Protein AF-A0A7J6ULV3-F1 (afdb_monomer)

InterPro domains:
  IPR007632 Anoctamin [PTHR12308] (21-136)
  IPR049452 Anoctamin, transmembrane domain [PF04547] (25-136)

pLDDT: mean 81.81, std 13.41, range [44.47, 94.94]

Structure (mmCIF, N/CA/C/O backbone):
data_AF-A0A7J6ULV3-F1
#
_entry.id   AF-A0A7J6ULV3-F1
#
loop_
_atom_site.group_PDB
_atom_site.id
_atom_site.type_symbol
_atom_site.label_atom_id
_atom_site.label_alt_id
_atom_site.label_comp_id
_atom_site.label_asym_id
_atom_site.label_entity_id
_atom_site.label_seq_id
_atom_site.pdbx_PDB_ins_code
_atom_site.Cartn_x
_atom_site.Cartn_y
_atom_site.Cartn_z
_atom_site.occupancy
_atom_site.B_iso_or_equiv
_atom_site.auth_seq_id
_atom_site.auth_comp_id
_atom_site.auth_asym_id
_atom_site.auth_atom_id
_atom_site.pdbx_PDB_model_num
ATOM 1 N N . MET A 1 1 ? -0.712 20.695 -16.555 1.00 44.81 1 MET A N 1
ATOM 2 C CA . MET A 1 1 ? -2.195 20.643 -16.480 1.00 44.81 1 MET A CA 1
ATOM 3 C C . MET A 1 1 ? -2.794 19.254 -16.749 1.00 44.81 1 MET A C 1
ATOM 5 O O . MET A 1 1 ? -3.649 18.842 -15.982 1.00 44.81 1 MET A O 1
ATOM 9 N N . ARG A 1 2 ? -2.334 18.480 -17.749 1.00 47.75 2 ARG A N 1
ATOM 10 C CA . ARG A 1 2 ? -2.890 17.142 -18.078 1.00 47.75 2 ARG A CA 1
ATOM 11 C C . ARG A 1 2 ? -2.685 16.055 -17.003 1.00 47.75 2 ARG A C 1
ATOM 13 O O . ARG A 1 2 ? -3.569 15.235 -16.787 1.00 47.75 2 ARG A O 1
ATOM 20 N N . VAL A 1 3 ? -1.568 16.091 -16.274 1.00 52.72 3 VAL A N 1
ATOM 21 C CA . VAL A 1 3 ? -1.269 15.127 -15.192 1.00 52.72 3 VAL A CA 1
ATOM 22 C C . VAL A 1 3 ? -2.136 15.377 -13.950 1.00 52.72 3 VAL A C 1
ATOM 24 O O . VAL A 1 3 ? -2.590 14.435 -13.308 1.00 52.72 3 VAL A O 1
ATOM 27 N N . LEU A 1 4 ? -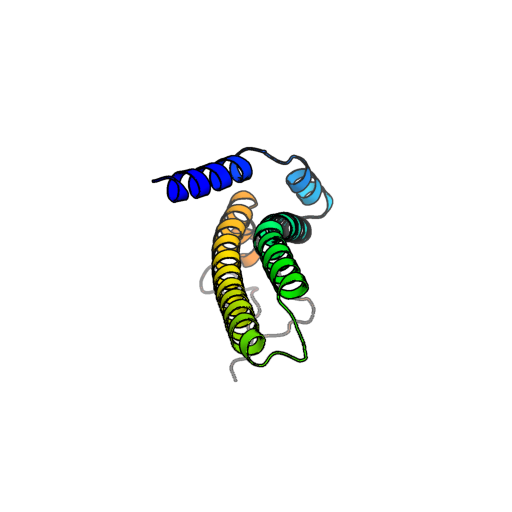2.458 16.645 -13.670 1.00 46.31 4 LEU A N 1
ATOM 28 C CA . LEU A 1 4 ? -3.348 17.040 -12.573 1.00 46.31 4 LEU A CA 1
ATOM 29 C C . LEU A 1 4 ? -4.794 16.578 -12.833 1.00 46.31 4 LEU A C 1
ATOM 31 O O . LEU A 1 4 ? -5.453 16.083 -11.927 1.00 46.31 4 LEU A O 1
ATOM 35 N N . VAL A 1 5 ? -5.258 16.672 -14.086 1.00 50.09 5 VAL A N 1
ATOM 36 C CA . VAL A 1 5 ? -6.587 16.202 -14.518 1.00 50.09 5 VAL A CA 1
ATOM 37 C C . VAL A 1 5 ? -6.689 14.673 -14.463 1.00 50.09 5 VAL A C 1
ATOM 39 O O . VAL A 1 5 ? -7.720 14.163 -14.041 1.00 50.09 5 VAL A O 1
ATOM 42 N N . SER A 1 6 ? -5.616 13.935 -14.778 1.00 55.22 6 SER A N 1
ATOM 43 C CA . SER A 1 6 ? -5.562 12.471 -14.610 1.00 55.22 6 SER A CA 1
ATOM 44 C C . SER A 1 6 ? -5.597 12.052 -13.133 1.00 55.22 6 SER A C 1
ATOM 46 O O . SER A 1 6 ? -6.378 11.187 -12.748 1.00 55.22 6 SER A O 1
ATOM 48 N N . PHE A 1 7 ? -4.851 12.742 -12.264 1.00 59.19 7 PHE A N 1
ATOM 49 C CA . PHE A 1 7 ? -4.906 12.513 -10.815 1.00 59.19 7 PHE A CA 1
ATOM 50 C C . PHE A 1 7 ? -6.282 12.831 -10.207 1.00 59.19 7 PHE A C 1
ATOM 52 O O . PHE A 1 7 ? -6.722 12.145 -9.283 1.00 59.19 7 PHE A O 1
ATOM 59 N N . ILE A 1 8 ? -6.981 13.842 -10.731 1.00 54.09 8 ILE A N 1
ATOM 60 C CA . ILE A 1 8 ? -8.340 14.218 -10.314 1.00 54.09 8 ILE A CA 1
ATOM 61 C C . ILE A 1 8 ? -9.391 13.246 -10.879 1.00 54.09 8 ILE A C 1
ATOM 63 O O . ILE A 1 8 ? -10.311 12.880 -10.155 1.00 54.09 8 ILE A O 1
ATOM 67 N N . LEU A 1 9 ? -9.235 12.755 -12.113 1.00 50.56 9 LEU A N 1
ATOM 68 C CA . LEU A 1 9 ? -10.131 11.768 -12.733 1.00 50.56 9 LEU A CA 1
ATOM 69 C C . LEU A 1 9 ? -9.996 10.373 -12.113 1.00 50.56 9 LEU A C 1
ATOM 71 O O . LEU A 1 9 ? -11.009 9.724 -11.870 1.00 50.56 9 LEU A O 1
ATOM 75 N N . VAL A 1 10 ? -8.781 9.935 -11.769 1.00 54.94 10 VAL A N 1
ATOM 76 C CA . VAL A 1 10 ? -8.562 8.707 -10.985 1.00 54.94 10 VAL A CA 1
ATOM 77 C C . VAL A 1 10 ? -9.151 8.865 -9.579 1.00 54.94 10 VAL A C 1
ATOM 79 O O . VAL A 1 10 ? -9.809 7.957 -9.079 1.00 54.94 10 VAL A O 1
ATOM 82 N N . ARG A 1 11 ? -9.024 10.047 -8.959 1.00 53.81 11 ARG A N 1
ATOM 83 C CA . ARG A 1 11 ? -9.728 10.359 -7.703 1.00 53.81 11 ARG A CA 1
ATOM 84 C C . ARG A 1 11 ? -11.250 10.28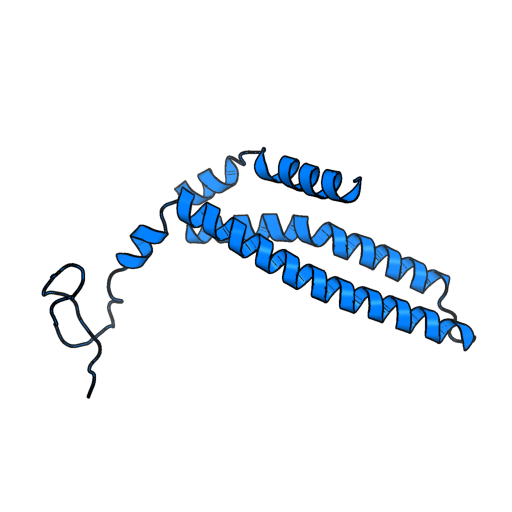9 -7.848 1.00 53.81 11 ARG A C 1
ATOM 86 O O . ARG A 1 11 ? -11.901 9.730 -6.975 1.00 53.81 11 ARG A O 1
ATOM 93 N N . LEU A 1 12 ? -11.821 10.825 -8.925 1.00 47.31 12 LEU A N 1
ATOM 94 C CA . LEU A 1 12 ? -13.270 10.855 -9.155 1.00 47.31 12 LEU A CA 1
ATOM 95 C C . LEU A 1 12 ? -13.843 9.473 -9.500 1.00 47.31 12 LEU A C 1
ATOM 97 O O . LEU A 1 12 ? -14.918 9.127 -9.016 1.00 47.31 12 LEU A O 1
ATOM 101 N N . PHE A 1 13 ? -13.108 8.648 -10.249 1.00 52.91 13 PHE A N 1
ATOM 102 C CA . PHE A 1 13 ? -13.527 7.284 -10.578 1.00 52.91 13 PHE A CA 1
ATOM 103 C C . PHE A 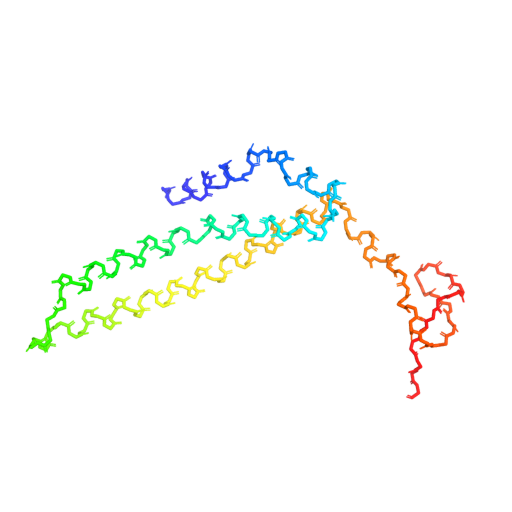1 13 ? -13.539 6.358 -9.343 1.00 52.91 13 PHE A C 1
ATOM 105 O O . PHE A 1 13 ? -14.404 5.493 -9.232 1.00 52.91 13 PHE A O 1
ATOM 112 N N . PHE A 1 14 ? -12.641 6.578 -8.371 1.00 52.62 14 PHE A N 1
ATOM 113 C CA . PHE A 1 14 ? -12.519 5.748 -7.159 1.00 52.62 14 PHE A CA 1
ATOM 114 C C . PHE A 1 14 ? -13.273 6.262 -5.919 1.00 52.62 14 PHE A C 1
ATOM 116 O O . PHE A 1 14 ? -13.449 5.510 -4.958 1.00 52.62 14 PHE A O 1
ATOM 123 N N . ILE A 1 15 ? -13.723 7.520 -5.909 1.00 54.41 15 ILE A N 1
ATOM 124 C CA . ILE A 1 15 ? -14.513 8.093 -4.802 1.00 54.41 15 ILE A CA 1
ATOM 125 C C . ILE A 1 15 ? -16.029 7.901 -5.023 1.00 54.41 15 ILE A C 1
ATOM 127 O O . ILE A 1 15 ? -16.774 7.864 -4.048 1.00 54.41 15 ILE A O 1
ATOM 131 N N . GLY A 1 16 ? -16.488 7.738 -6.272 1.00 44.47 16 GLY A N 1
ATOM 132 C CA . GLY A 1 16 ? -17.907 7.864 -6.636 1.00 44.47 16 GLY A CA 1
ATOM 133 C C . GLY A 1 16 ? -18.740 6.586 -6.789 1.00 44.47 16 GLY A C 1
ATOM 134 O O . GLY A 1 16 ? -19.964 6.681 -6.759 1.00 44.47 16 GLY A O 1
ATOM 135 N N . LYS A 1 17 ? -18.154 5.389 -6.926 1.00 47.47 17 LYS A N 1
ATOM 136 C CA . LYS A 1 17 ? -18.953 4.156 -6.837 1.00 47.47 17 LYS A CA 1
ATOM 137 C C . LYS A 1 17 ? -18.981 3.713 -5.380 1.00 47.47 17 LYS A C 1
ATOM 139 O O . LYS A 1 17 ? -18.034 3.116 -4.876 1.00 47.47 17 LYS A O 1
ATOM 144 N N . GLY A 1 18 ? -20.065 4.060 -4.687 1.00 52.19 18 GLY A N 1
ATOM 145 C CA . GLY A 1 18 ? -20.452 3.350 -3.476 1.00 52.19 18 GLY A CA 1
ATOM 146 C C . GLY A 1 18 ? -20.557 1.879 -3.846 1.00 52.19 18 GLY A C 1
ATOM 147 O O . GLY A 1 18 ? -21.456 1.498 -4.587 1.00 52.19 18 GLY A O 1
ATOM 148 N N . ASN A 1 19 ? -19.578 1.080 -3.435 1.00 56.56 19 ASN A N 1
ATOM 149 C CA . ASN A 1 19 ? -19.619 -0.354 -3.644 1.00 56.56 19 ASN A CA 1
ATOM 150 C C . ASN A 1 19 ? -20.495 -0.911 -2.518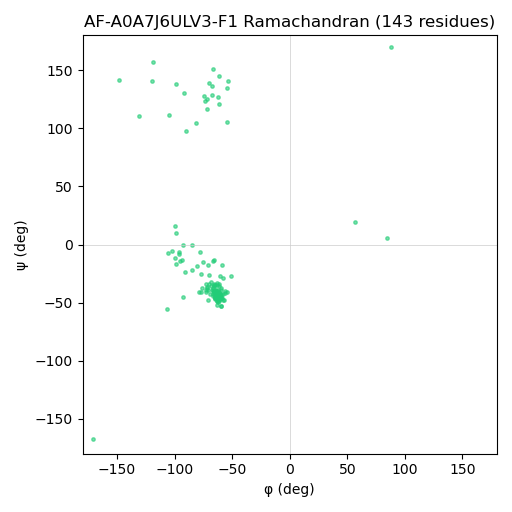 1.00 56.56 19 ASN A C 1
ATOM 152 O O . ASN A 1 19 ? -19.998 -0.995 -1.391 1.00 56.56 19 ASN A O 1
ATOM 156 N N . PRO A 1 20 ? -21.757 -1.303 -2.776 1.00 57.31 20 PRO A N 1
ATOM 157 C CA . PRO A 1 20 ? -22.596 -1.916 -1.747 1.00 57.31 20 PRO A CA 1
ATOM 158 C C . PRO A 1 20 ? -21.955 -3.194 -1.177 1.00 57.31 20 PRO A C 1
ATOM 160 O O . PRO A 1 20 ? -22.296 -3.622 -0.081 1.00 57.31 20 PRO A O 1
ATOM 163 N N . SER A 1 21 ? -20.978 -3.781 -1.882 1.00 69.50 21 SER A N 1
ATOM 164 C CA . SER A 1 21 ? -20.279 -4.988 -1.452 1.00 69.50 21 SER A CA 1
ATOM 165 C C . SER A 1 21 ? -19.418 -4.806 -0.203 1.00 69.50 21 SER A C 1
ATOM 167 O O . SER A 1 21 ? -19.398 -5.709 0.621 1.00 69.50 21 SER A O 1
ATOM 169 N N . ILE A 1 22 ? -18.713 -3.682 -0.018 1.00 83.56 22 ILE A N 1
ATOM 170 C CA . ILE A 1 22 ? -17.822 -3.540 1.152 1.00 83.56 22 ILE A CA 1
ATOM 171 C C . ILE A 1 22 ? -18.652 -3.360 2.426 1.00 83.56 22 ILE A C 1
ATOM 173 O O . ILE A 1 22 ? -18.306 -3.915 3.464 1.00 83.56 22 ILE A O 1
ATOM 177 N N . GLU A 1 23 ? -19.764 -2.629 2.338 1.00 86.50 23 GLU A N 1
ATOM 178 C CA . GLU A 1 23 ? -20.688 -2.460 3.463 1.00 86.50 23 GLU A CA 1
ATOM 179 C C . GLU A 1 23 ? -21.427 -3.763 3.775 1.00 86.50 23 GLU A C 1
ATOM 181 O O . GLU A 1 23 ? -21.453 -4.163 4.929 1.00 86.50 23 GLU A O 1
ATOM 186 N N . ALA A 1 24 ? -21.891 -4.505 2.764 1.00 89.62 24 ALA A N 1
ATOM 187 C CA . ALA A 1 24 ? -22.493 -5.822 2.982 1.00 89.62 24 ALA A CA 1
ATOM 188 C C . ALA A 1 24 ? -21.511 -6.829 3.617 1.00 89.62 24 ALA A C 1
ATOM 190 O O . ALA A 1 24 ? -21.879 -7.579 4.518 1.00 89.62 24 ALA A O 1
ATOM 191 N N . ILE A 1 25 ? -20.243 -6.831 3.185 1.00 89.88 25 ILE A N 1
ATOM 192 C CA . ILE A 1 25 ? -19.192 -7.665 3.789 1.00 89.88 25 ILE A CA 1
ATOM 193 C C . ILE A 1 25 ? -18.920 -7.223 5.226 1.00 89.88 25 ILE A C 1
ATOM 195 O O . ILE A 1 25 ? -18.742 -8.075 6.091 1.00 89.88 25 ILE A O 1
ATOM 199 N N . ARG A 1 26 ? -18.897 -5.914 5.496 1.00 90.25 26 ARG A N 1
ATOM 200 C CA . ARG A 1 26 ? -18.735 -5.379 6.852 1.00 90.25 26 ARG A CA 1
ATOM 201 C C . ARG A 1 26 ? -19.874 -5.823 7.758 1.00 90.25 26 ARG A C 1
ATOM 203 O O . ARG A 1 26 ? -19.607 -6.276 8.862 1.00 90.25 26 ARG A O 1
ATOM 210 N N . ASP A 1 27 ? -21.110 -5.707 7.296 1.00 90.75 27 ASP A N 1
ATOM 211 C CA . ASP A 1 27 ? -22.283 -5.991 8.117 1.00 90.75 27 ASP A CA 1
ATOM 212 C C . ASP A 1 27 ? -22.413 -7.499 8.413 1.00 90.75 27 ASP A C 1
ATOM 214 O O . ASP A 1 27 ? -22.936 -7.871 9.459 1.00 90.75 27 ASP A O 1
ATOM 218 N N . TYR A 1 28 ? -21.879 -8.371 7.544 1.00 93.12 28 TYR A N 1
ATOM 219 C CA . TYR A 1 28 ? -21.893 -9.827 7.741 1.00 93.12 28 TYR A CA 1
ATOM 220 C C . TYR A 1 28 ? -20.640 -10.388 8.445 1.00 93.12 28 TYR A C 1
ATOM 222 O O . TYR A 1 28 ? -20.754 -11.223 9.338 1.00 93.12 28 TYR A O 1
ATOM 230 N N . TYR A 1 29 ? -19.434 -9.962 8.048 1.00 91.62 29 TYR A N 1
ATOM 231 C CA . TYR A 1 29 ? -18.147 -10.496 8.538 1.00 91.62 29 TYR A CA 1
ATOM 232 C C . TYR A 1 29 ? -17.411 -9.569 9.518 1.00 91.62 29 TYR A C 1
ATOM 234 O O . TYR A 1 29 ? -16.381 -9.948 10.080 1.00 91.62 29 TYR A O 1
ATOM 242 N N . GLY A 1 30 ? -17.901 -8.349 9.712 1.00 90.62 30 GLY A N 1
ATOM 243 C CA . GLY A 1 30 ? -17.276 -7.332 10.547 1.00 90.62 30 GLY A CA 1
ATOM 244 C C . GLY A 1 30 ? -16.242 -6.465 9.821 1.00 90.62 30 GLY A C 1
ATOM 245 O O . GLY A 1 30 ? -15.794 -6.713 8.698 1.00 90.62 30 GLY A O 1
ATOM 246 N N . GLU A 1 31 ? -15.823 -5.408 10.509 1.00 90.06 31 GLU A N 1
ATOM 247 C CA . GLU A 1 31 ? -14.989 -4.334 9.957 1.00 90.06 31 GLU A CA 1
ATOM 248 C C . GLU A 1 31 ? -13.550 -4.759 9.658 1.00 90.06 31 GLU A C 1
ATOM 250 O O . GLU A 1 31 ? -12.960 -4.298 8.680 1.00 90.06 31 GLU A O 1
ATOM 255 N N . LYS A 1 32 ? -12.984 -5.669 10.464 1.00 89.12 32 LYS A N 1
ATOM 256 C CA . LYS A 1 32 ? -11.617 -6.183 10.262 1.00 89.12 32 LYS A CA 1
ATOM 257 C C . LYS A 1 32 ? -11.507 -6.931 8.925 1.00 89.12 32 LYS A C 1
ATOM 259 O O . LYS A 1 32 ? -10.558 -6.712 8.173 1.00 89.12 32 LYS A O 1
ATOM 264 N N . VAL A 1 33 ? -12.506 -7.753 8.596 1.00 91.44 33 VAL A N 1
ATOM 265 C CA . VAL A 1 33 ? -12.569 -8.503 7.330 1.00 91.44 33 VAL A CA 1
ATOM 266 C C . VAL A 1 33 ? -12.884 -7.572 6.156 1.00 91.44 33 VAL A C 1
ATOM 268 O O . VAL A 1 33 ? -12.250 -7.662 5.104 1.00 91.44 33 VAL A O 1
ATOM 271 N N . ALA A 1 34 ? -13.798 -6.617 6.334 1.00 91.19 34 ALA A N 1
ATOM 272 C CA . ALA A 1 34 ? -14.111 -5.634 5.299 1.00 91.19 34 ALA A CA 1
ATOM 273 C C . ALA A 1 34 ? -12.909 -4.748 4.925 1.00 91.19 34 ALA A C 1
ATOM 275 O O . ALA A 1 34 ? -12.694 -4.482 3.741 1.00 91.19 34 ALA A O 1
ATOM 276 N N . LEU A 1 35 ? -12.085 -4.338 5.902 1.00 89.94 35 LEU A N 1
ATOM 277 C CA . LEU A 1 35 ? -10.838 -3.605 5.649 1.00 89.94 35 LEU A CA 1
ATOM 278 C C . LEU A 1 35 ? -9.861 -4.406 4.780 1.00 89.94 35 LEU A C 1
ATOM 280 O O . LEU A 1 35 ? -9.231 -3.827 3.894 1.00 89.94 35 LEU A O 1
ATOM 284 N N . TYR A 1 36 ? -9.753 -5.720 4.995 1.00 90.88 36 TYR A N 1
ATOM 285 C CA . TYR A 1 36 ? -8.904 -6.589 4.178 1.00 90.88 36 TYR A CA 1
ATOM 286 C C . TYR A 1 36 ? -9.353 -6.604 2.710 1.00 90.88 36 TYR A C 1
ATOM 288 O O . TYR A 1 36 ? -8.547 -6.356 1.813 1.00 90.88 36 TYR A O 1
ATOM 296 N N . PHE A 1 37 ? -10.646 -6.814 2.449 1.00 90.31 37 PHE A N 1
ATOM 297 C CA . PHE A 1 37 ? -11.165 -6.801 1.078 1.00 90.31 37 PHE A CA 1
ATOM 298 C C . PHE A 1 37 ? -11.069 -5.413 0.432 1.00 90.31 37 PHE A C 1
ATOM 300 O O . PHE A 1 37 ? -10.755 -5.304 -0.754 1.00 90.31 37 PHE A O 1
ATOM 307 N N . ALA A 1 38 ? -11.267 -4.343 1.207 1.00 89.88 38 ALA A N 1
ATOM 308 C CA . ALA A 1 38 ? -11.065 -2.975 0.739 1.00 89.88 38 ALA A CA 1
ATOM 309 C C . ALA A 1 38 ? -9.597 -2.703 0.357 1.00 89.88 38 ALA A C 1
ATOM 311 O O . ALA A 1 38 ? -9.338 -2.049 -0.661 1.00 89.88 38 ALA A O 1
ATOM 312 N N . PHE A 1 39 ? -8.642 -3.225 1.134 1.00 90.75 39 PHE A N 1
ATOM 313 C CA . PHE A 1 39 ? -7.213 -3.160 0.824 1.00 90.75 39 PHE A CA 1
ATOM 314 C C . PHE A 1 39 ? -6.893 -3.915 -0.456 1.00 90.75 39 PHE A C 1
ATOM 316 O O . PHE A 1 39 ? -6.319 -3.332 -1.373 1.00 90.75 39 PHE A O 1
ATOM 323 N N . LEU A 1 40 ? -7.321 -5.175 -0.544 1.00 89.62 40 LEU A N 1
ATOM 324 C CA . LEU A 1 40 ? -7.069 -6.038 -1.691 1.00 89.62 40 LEU A CA 1
ATOM 325 C C . LEU A 1 40 ? -7.611 -5.422 -2.983 1.00 89.62 40 LEU A C 1
ATOM 327 O O . LEU A 1 40 ? -6.887 -5.318 -3.968 1.00 89.62 40 LEU A O 1
ATOM 331 N N . TYR A 1 41 ? -8.856 -4.940 -2.961 1.00 87.56 41 TYR A N 1
ATOM 332 C CA . TYR A 1 41 ? -9.456 -4.267 -4.110 1.00 87.56 41 TYR A CA 1
ATOM 333 C C . TYR A 1 41 ? -8.646 -3.036 -4.530 1.00 87.56 41 TYR A C 1
ATOM 335 O O . TYR A 1 41 ? -8.357 -2.847 -5.711 1.00 87.56 41 TYR A O 1
ATOM 343 N N . THR A 1 42 ? -8.242 -2.209 -3.563 1.00 85.94 42 THR A N 1
ATOM 344 C CA . THR A 1 42 ? -7.421 -1.024 -3.839 1.00 85.94 42 THR A CA 1
ATOM 345 C C . THR A 1 42 ? -6.068 -1.430 -4.429 1.00 85.94 42 THR A C 1
ATOM 347 O O . THR A 1 42 ? -5.640 -0.845 -5.418 1.00 85.94 42 THR A O 1
ATOM 350 N N . LEU A 1 43 ? -5.428 -2.466 -3.886 1.00 88.62 43 LEU A N 1
ATOM 351 C CA . LEU A 1 43 ? -4.144 -2.979 -4.352 1.00 88.62 43 LEU A CA 1
ATOM 352 C C . LEU A 1 43 ? -4.220 -3.512 -5.789 1.00 88.62 43 LEU A C 1
ATOM 354 O O . LEU A 1 43 ? -3.396 -3.121 -6.610 1.00 88.62 43 LEU A O 1
ATOM 358 N N . CYS A 1 44 ? -5.213 -4.344 -6.120 1.00 87.31 44 CYS A N 1
ATOM 359 C CA . CYS A 1 44 ? -5.376 -4.901 -7.468 1.00 87.31 44 CYS A CA 1
ATOM 360 C C . CYS A 1 44 ? -5.468 -3.803 -8.535 1.00 87.31 44 CYS A C 1
ATOM 362 O O . CYS A 1 44 ? -4.839 -3.899 -9.586 1.00 87.31 44 CYS A O 1
ATOM 364 N N . TRP A 1 45 ? -6.207 -2.732 -8.247 1.00 83.12 45 TRP A N 1
ATOM 365 C CA . TRP A 1 45 ? -6.321 -1.595 -9.156 1.00 83.12 45 TRP A CA 1
ATOM 366 C C . TRP A 1 45 ? -5.054 -0.741 -9.217 1.00 83.12 45 TRP A C 1
ATOM 368 O O . TRP A 1 45 ? -4.661 -0.295 -10.294 1.00 83.12 45 TRP A O 1
ATOM 378 N N . TRP A 1 46 ? -4.392 -0.526 -8.079 1.00 85.75 46 TRP A N 1
ATOM 379 C CA . TRP A 1 46 ? -3.145 0.236 -8.013 1.00 85.75 46 TRP A CA 1
ATOM 380 C C . TRP A 1 46 ? -1.945 -0.496 -8.620 1.00 85.75 46 TRP A C 1
ATOM 382 O O . TRP A 1 46 ? -0.954 0.156 -8.942 1.00 85.75 46 TRP A O 1
ATOM 392 N N . LEU A 1 47 ? -2.032 -1.813 -8.811 1.00 88.81 47 LEU A N 1
ATOM 393 C CA . LEU A 1 47 ? -0.994 -2.637 -9.430 1.00 88.81 47 LEU A CA 1
ATOM 394 C C . LEU A 1 47 ? -1.008 -2.580 -10.969 1.00 88.81 47 LEU A C 1
ATOM 396 O O . LEU A 1 47 ? 0.000 -2.888 -11.601 1.00 88.81 47 LEU A O 1
ATOM 400 N N . LEU A 1 48 ? -2.107 -2.146 -11.597 1.00 87.69 48 LEU A N 1
ATOM 401 C CA . LEU A 1 48 ? -2.201 -2.084 -13.062 1.00 87.69 48 LEU A CA 1
ATOM 402 C C . LEU A 1 48 ? -1.173 -1.134 -13.715 1.00 87.69 48 LEU A C 1
ATOM 404 O O . LEU A 1 48 ? -0.562 -1.542 -14.702 1.00 87.69 48 LEU A O 1
ATOM 408 N N . PRO A 1 49 ? -0.920 0.092 -13.204 1.00 87.50 49 PRO A N 1
ATOM 409 C CA . PRO A 1 49 ? 0.093 0.980 -13.776 1.00 87.50 49 PRO A CA 1
ATOM 410 C C . PRO A 1 49 ? 1.521 0.405 -13.791 1.00 87.50 49 PRO A C 1
ATOM 412 O O . PRO A 1 49 ? 2.115 0.385 -14.871 1.00 87.50 49 PRO A O 1
ATOM 415 N N . PRO A 1 50 ? 2.097 -0.090 -12.670 1.00 91.69 50 PRO A N 1
ATOM 416 C CA . PRO A 1 50 ? 3.434 -0.681 -12.706 1.00 91.69 50 PRO A CA 1
ATOM 417 C C . PRO A 1 50 ? 3.477 -1.962 -13.544 1.00 91.69 50 PRO A C 1
ATOM 419 O O . PRO A 1 50 ? 4.460 -2.169 -14.248 1.00 91.69 50 PRO A O 1
ATOM 422 N N . ALA A 1 51 ? 2.411 -2.773 -13.550 1.00 91.38 51 ALA A N 1
ATOM 423 C CA . ALA A 1 51 ? 2.329 -3.948 -14.417 1.00 91.38 51 ALA A CA 1
ATOM 424 C C . ALA A 1 51 ? 2.374 -3.565 -15.907 1.00 91.38 51 ALA A C 1
ATOM 426 O O . ALA A 1 51 ? 3.132 -4.156 -16.672 1.00 91.38 51 ALA A O 1
ATOM 427 N N . GLY A 1 52 ? 1.621 -2.540 -16.320 1.00 92.62 52 GLY A N 1
ATOM 428 C CA . GLY A 1 52 ? 1.628 -2.052 -17.700 1.00 92.62 52 GLY A CA 1
ATOM 429 C C . GLY A 1 52 ? 2.996 -1.521 -18.131 1.00 92.62 52 GLY A C 1
ATOM 430 O O . GLY A 1 52 ? 3.488 -1.879 -19.199 1.00 92.62 52 GLY A O 1
ATOM 431 N N . ILE A 1 53 ? 3.645 -0.717 -17.284 1.00 91.81 53 ILE A N 1
ATOM 432 C CA . ILE A 1 53 ? 4.988 -0.191 -17.572 1.00 91.81 53 ILE A CA 1
ATOM 433 C C . ILE A 1 53 ? 6.020 -1.324 -17.605 1.00 91.81 53 ILE A C 1
ATOM 435 O O . ILE A 1 53 ? 6.848 -1.361 -18.510 1.00 91.81 53 ILE A O 1
ATOM 439 N N . GLY A 1 54 ? 5.932 -2.285 -16.682 1.00 93.38 54 GLY A N 1
ATOM 440 C CA . GLY A 1 54 ? 6.803 -3.459 -16.656 1.00 93.38 54 GLY A CA 1
ATOM 441 C C . GLY A 1 54 ? 6.690 -4.304 -17.926 1.00 93.38 54 GLY A C 1
ATOM 442 O O . GLY A 1 54 ? 7.710 -4.691 -18.489 1.00 93.38 54 GLY A O 1
ATOM 443 N N . ILE A 1 55 ? 5.473 -4.520 -18.439 1.00 94.44 55 ILE A N 1
ATOM 444 C CA . ILE A 1 55 ? 5.254 -5.218 -19.717 1.00 94.44 55 ILE A CA 1
ATOM 445 C C . ILE A 1 55 ? 5.899 -4.446 -20.875 1.00 94.44 55 ILE A C 1
ATOM 447 O O . ILE A 1 55 ? 6.550 -5.053 -21.722 1.00 94.44 55 ILE A O 1
ATOM 451 N N . ILE A 1 56 ? 5.767 -3.118 -20.914 1.00 92.44 56 ILE A N 1
ATOM 452 C CA . ILE A 1 56 ? 6.390 -2.293 -21.961 1.00 92.44 56 ILE A CA 1
ATOM 453 C C . ILE A 1 56 ? 7.919 -2.399 -21.897 1.00 92.44 56 ILE A C 1
ATOM 455 O O . ILE A 1 56 ? 8.548 -2.663 -22.921 1.00 92.44 56 ILE A O 1
ATOM 459 N N . CYS A 1 57 ? 8.516 -2.249 -20.711 1.00 91.19 57 CYS A N 1
ATOM 460 C CA . CYS A 1 57 ? 9.957 -2.416 -20.508 1.00 91.19 57 CYS A CA 1
ATOM 461 C C . CYS A 1 57 ? 10.426 -3.814 -20.933 1.00 91.19 57 CYS A C 1
ATOM 463 O O . CYS A 1 57 ? 11.425 -3.931 -21.639 1.00 91.19 57 CYS A O 1
ATOM 465 N N . PHE A 1 58 ? 9.666 -4.858 -20.586 1.00 90.31 58 PHE A N 1
ATOM 466 C CA . PHE A 1 58 ? 9.959 -6.233 -20.980 1.00 90.31 58 PHE A CA 1
ATOM 467 C C . PHE A 1 58 ? 9.934 -6.411 -22.501 1.00 90.31 58 PHE A C 1
ATOM 469 O O . PHE A 1 58 ? 10.867 -6.976 -23.060 1.00 90.31 58 PHE A O 1
ATOM 476 N N . LEU A 1 59 ? 8.920 -5.893 -23.200 1.00 92.44 59 LEU A N 1
ATOM 477 C CA . LEU A 1 59 ? 8.843 -5.987 -24.662 1.00 92.44 59 LEU A CA 1
ATOM 478 C C . LEU A 1 59 ? 9.986 -5.232 -25.351 1.00 92.44 59 LEU A C 1
ATOM 480 O O . LEU A 1 59 ? 10.578 -5.751 -26.294 1.00 92.44 59 LEU A O 1
ATOM 484 N N . VAL A 1 60 ? 10.332 -4.036 -24.864 1.00 89.12 60 VAL A N 1
ATOM 485 C CA . VAL A 1 60 ? 11.495 -3.277 -25.353 1.00 89.12 60 VAL A CA 1
ATOM 486 C C . VAL A 1 60 ? 12.769 -4.095 -25.155 1.00 89.12 60 VAL A C 1
ATOM 488 O O . VAL A 1 60 ? 13.554 -4.251 -26.088 1.00 89.12 60 VAL A O 1
ATOM 491 N N . GLN A 1 61 ? 12.948 -4.689 -23.978 1.00 87.00 61 GLN A N 1
ATOM 492 C CA . GLN A 1 61 ? 14.081 -5.564 -23.716 1.00 87.00 61 GLN A CA 1
ATOM 493 C C . GLN A 1 61 ? 14.105 -6.757 -24.679 1.00 87.00 61 GLN A C 1
ATOM 495 O O . GLN A 1 61 ? 15.148 -7.015 -25.261 1.00 87.00 61 GLN A O 1
ATOM 500 N N . GLN A 1 62 ? 12.981 -7.437 -24.925 1.00 88.25 62 GLN A N 1
ATOM 501 C CA . GLN A 1 62 ? 12.933 -8.573 -25.858 1.00 88.25 62 GLN A CA 1
ATOM 502 C C . GLN A 1 62 ? 13.308 -8.191 -27.300 1.00 88.25 62 GLN A C 1
ATOM 504 O O . GLN A 1 62 ? 13.936 -8.984 -27.993 1.00 88.25 62 GLN A O 1
ATOM 509 N N . VAL A 1 63 ? 12.948 -6.988 -27.760 1.00 88.31 63 VAL A N 1
ATOM 510 C CA . VAL A 1 63 ? 13.234 -6.535 -29.134 1.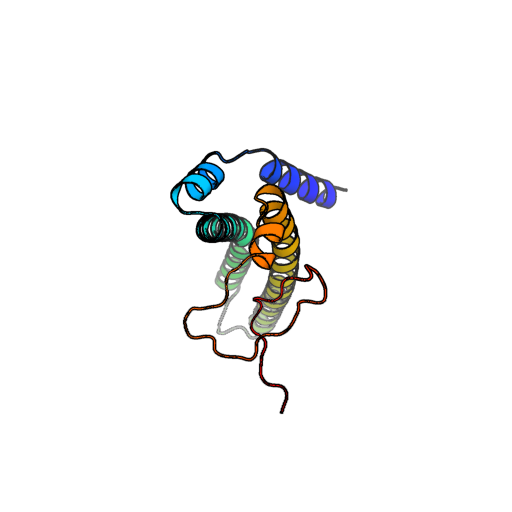00 88.31 63 VAL A CA 1
ATOM 511 C C . VAL A 1 63 ? 14.694 -6.111 -29.316 1.00 88.31 63 VAL A C 1
ATOM 513 O O . VAL A 1 63 ? 15.293 -6.404 -30.350 1.00 88.31 63 VAL A O 1
ATOM 516 N N . TYR A 1 64 ? 15.268 -5.406 -28.338 1.00 84.25 64 TYR A N 1
ATOM 517 C CA . TYR A 1 64 ? 16.614 -4.826 -28.447 1.00 84.25 64 TYR A CA 1
ATOM 518 C C . TYR A 1 64 ? 17.721 -5.689 -27.830 1.00 84.25 64 TYR A C 1
ATOM 520 O O . TYR A 1 64 ? 18.902 -5.378 -27.993 1.00 84.25 64 TYR A O 1
ATOM 528 N N . TRP A 1 65 ? 17.373 -6.765 -27.124 1.00 83.88 65 TRP A N 1
ATOM 529 C CA . TRP A 1 65 ? 18.355 -7.660 -26.525 1.00 83.88 65 TRP A CA 1
ATOM 530 C C . TRP A 1 65 ? 19.063 -8.497 -27.594 1.00 83.88 65 TRP A C 1
ATOM 532 O O . TRP A 1 65 ? 18.454 -9.318 -28.281 1.00 83.88 65 TRP A O 1
ATOM 542 N N . ARG A 1 66 ? 20.379 -8.297 -27.718 1.00 80.19 66 ARG A N 1
ATOM 543 C CA . ARG A 1 66 ? 21.267 -9.099 -28.564 1.00 80.19 66 ARG A CA 1
ATOM 544 C C . ARG A 1 66 ? 22.499 -9.524 -27.764 1.00 80.19 66 ARG A C 1
ATOM 546 O O . ARG A 1 66 ? 23.340 -8.677 -27.481 1.00 80.19 66 ARG A O 1
ATOM 553 N N . PRO A 1 67 ? 22.657 -10.819 -27.438 1.00 77.56 67 PRO A N 1
ATOM 554 C CA . PRO A 1 67 ? 23.740 -11.295 -26.572 1.00 77.56 67 PRO A CA 1
ATOM 555 C C . PRO A 1 67 ? 25.153 -11.147 -27.164 1.00 77.56 67 PRO A C 1
ATOM 557 O O . PRO A 1 67 ? 26.129 -11.278 -26.434 1.00 77.56 67 PRO A O 1
ATOM 560 N N . THR A 1 68 ? 25.285 -10.888 -28.467 1.00 77.38 68 THR A N 1
ATOM 561 C CA . THR A 1 68 ? 26.584 -10.780 -29.158 1.00 77.38 68 THR A CA 1
ATOM 562 C C . THR A 1 68 ? 27.038 -9.327 -29.366 1.00 77.38 68 THR A C 1
ATOM 564 O O . THR A 1 68 ? 28.206 -9.097 -29.667 1.00 77.38 68 THR A O 1
ATOM 567 N N . ASP A 1 69 ? 26.155 -8.342 -29.149 1.00 77.25 69 ASP A N 1
ATOM 568 C CA . ASP A 1 69 ? 26.439 -6.922 -29.388 1.00 77.25 69 ASP A CA 1
ATOM 569 C C . ASP A 1 69 ? 26.671 -6.173 -28.053 1.00 77.25 69 ASP A C 1
ATOM 571 O O . ASP A 1 69 ? 25.707 -5.938 -27.313 1.00 77.25 69 ASP A O 1
ATOM 575 N N . PRO A 1 70 ? 27.903 -5.706 -27.744 1.00 77.19 70 PRO A N 1
ATOM 576 C CA . PRO A 1 70 ? 28.207 -5.008 -26.485 1.00 77.19 70 PRO A CA 1
ATOM 577 C C . PRO A 1 70 ? 27.494 -3.652 -26.333 1.00 77.19 70 PRO A C 1
ATOM 579 O O . PRO A 1 70 ? 27.440 -3.093 -25.241 1.00 77.19 70 PRO A O 1
ATOM 582 N N . ALA A 1 71 ? 26.910 -3.122 -27.412 1.00 77.75 71 ALA A N 1
ATOM 583 C CA . ALA A 1 71 ? 26.137 -1.882 -27.396 1.00 77.75 71 ALA A CA 1
ATOM 584 C C . ALA A 1 71 ? 24.732 -2.028 -26.767 1.00 77.75 71 ALA A C 1
ATOM 586 O O . ALA A 1 71 ? 24.106 -1.017 -26.448 1.00 77.75 71 ALA A O 1
ATOM 587 N N . SER A 1 72 ? 24.225 -3.255 -26.579 1.00 75.50 72 SER A N 1
ATOM 588 C CA . SER A 1 72 ? 22.879 -3.512 -26.027 1.00 75.50 72 SER A CA 1
ATOM 589 C C . SER A 1 72 ? 22.823 -3.524 -24.488 1.00 75.50 72 SER A C 1
ATOM 591 O O . SER A 1 72 ? 21.779 -3.244 -23.894 1.00 75.50 72 SER A O 1
ATOM 593 N N . GLU A 1 73 ? 23.963 -3.763 -23.836 1.00 79.44 73 GLU A N 1
ATOM 594 C CA . GLU A 1 73 ? 24.133 -3.802 -22.378 1.00 79.44 73 GLU A CA 1
ATOM 595 C C . GLU A 1 73 ? 23.721 -2.514 -21.632 1.00 79.44 73 GLU A C 1
ATOM 597 O O . GLU A 1 73 ? 22.968 -2.613 -20.655 1.00 79.44 73 GLU A O 1
ATOM 602 N N . PRO A 1 74 ? 24.132 -1.297 -22.057 1.00 85.88 74 PRO A N 1
ATOM 603 C CA . PRO A 1 74 ? 23.773 -0.074 -21.339 1.00 85.88 74 PRO A CA 1
ATOM 604 C C . PRO A 1 74 ? 22.266 0.211 -21.364 1.00 85.88 74 PRO A C 1
ATOM 606 O O . PRO A 1 74 ? 21.724 0.691 -20.370 1.00 85.88 74 PRO A O 1
ATOM 609 N N . LEU A 1 75 ? 21.566 -0.118 -22.458 1.00 83.75 75 LEU A N 1
ATOM 610 C CA . LEU A 1 75 ? 20.116 0.079 -22.564 1.00 83.75 75 LEU A CA 1
ATOM 611 C C . LEU A 1 75 ? 19.374 -0.748 -21.505 1.00 83.75 75 LEU A C 1
ATOM 613 O O . LEU A 1 75 ? 18.499 -0.218 -20.824 1.00 83.75 75 LEU A O 1
ATOM 617 N N . ARG A 1 76 ? 19.749 -2.022 -21.331 1.00 85.31 76 ARG A N 1
ATOM 618 C CA . ARG A 1 76 ? 19.137 -2.921 -20.341 1.00 85.31 76 ARG A CA 1
ATOM 619 C C . ARG A 1 76 ? 19.288 -2.375 -18.923 1.00 85.31 76 ARG A C 1
ATOM 621 O O . ARG A 1 76 ? 18.294 -2.188 -18.231 1.00 85.31 76 ARG A O 1
ATOM 628 N N . ILE A 1 77 ? 20.520 -2.048 -18.528 1.00 88.00 77 ILE A N 1
ATOM 629 C CA . ILE A 1 77 ? 20.829 -1.566 -17.173 1.00 88.00 77 ILE A CA 1
ATOM 630 C C . ILE A 1 77 ? 20.053 -0.284 -16.860 1.00 88.00 77 ILE A C 1
ATOM 632 O O . ILE A 1 77 ? 19.499 -0.144 -15.767 1.00 88.00 77 ILE A O 1
ATOM 636 N N . VAL A 1 78 ? 19.993 0.648 -17.815 1.00 90.75 78 VAL A N 1
ATOM 637 C CA . VAL A 1 78 ? 19.272 1.911 -17.635 1.00 90.75 78 VAL A CA 1
ATOM 638 C C . VAL A 1 78 ? 17.774 1.659 -17.471 1.00 90.75 78 VAL A C 1
ATOM 640 O O . VAL A 1 78 ? 17.174 2.201 -16.545 1.00 90.75 78 VAL A O 1
ATOM 643 N N . MET A 1 79 ? 17.168 0.816 -18.310 1.00 87.69 79 MET A N 1
ATOM 644 C CA . MET A 1 79 ? 15.730 0.525 -18.231 1.00 87.69 79 MET A CA 1
ATOM 645 C C . MET A 1 79 ? 15.350 -0.189 -16.929 1.00 87.69 79 MET A C 1
ATOM 647 O O . MET A 1 79 ? 14.392 0.223 -16.273 1.00 87.69 79 MET A O 1
ATOM 651 N N . ASP A 1 80 ? 16.132 -1.185 -16.507 1.00 90.44 80 ASP A N 1
ATOM 652 C CA . ASP A 1 80 ? 15.907 -1.912 -15.252 1.00 90.44 80 ASP A CA 1
ATOM 653 C C . ASP A 1 80 ? 16.054 -0.987 -14.034 1.00 90.44 80 ASP A C 1
ATOM 655 O O . ASP A 1 80 ? 15.229 -1.010 -13.117 1.00 90.44 80 ASP A O 1
ATOM 659 N N . SER A 1 81 ? 17.059 -0.104 -14.049 1.00 93.44 81 SER A N 1
ATOM 660 C CA . SER A 1 81 ? 17.277 0.878 -12.979 1.00 93.44 81 SER A CA 1
ATOM 661 C C . SER A 1 81 ? 16.127 1.884 -12.885 1.00 93.44 81 SER A C 1
AT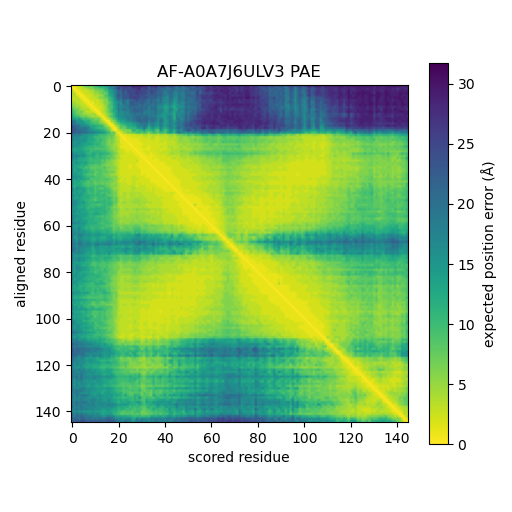OM 663 O O . SER A 1 81 ? 15.662 2.201 -11.789 1.00 93.44 81 SER A O 1
ATOM 665 N N . LEU A 1 82 ? 15.623 2.367 -14.026 1.00 92.06 82 LEU A N 1
ATOM 666 C CA . LEU A 1 82 ? 14.472 3.273 -14.069 1.00 92.06 82 LEU A CA 1
ATOM 667 C C . LEU A 1 82 ? 13.201 2.590 -13.553 1.00 92.06 82 LEU A C 1
ATOM 669 O O . LEU A 1 82 ? 12.447 3.197 -12.787 1.00 92.06 82 LEU A O 1
ATOM 673 N N . TYR A 1 83 ? 12.982 1.325 -13.919 1.00 93.25 83 TYR A N 1
ATOM 674 C CA . TYR A 1 83 ? 11.854 0.542 -13.425 1.00 93.25 83 TYR A CA 1
ATOM 675 C C . TYR A 1 83 ? 11.941 0.315 -11.909 1.00 93.25 83 TYR A C 1
ATOM 677 O O . TYR A 1 83 ? 10.952 0.509 -11.200 1.00 93.25 83 TYR A O 1
ATOM 685 N N . ALA A 1 84 ? 13.126 -0.006 -11.384 1.00 94.94 84 ALA A N 1
ATOM 686 C CA . ALA A 1 84 ? 13.344 -0.178 -9.949 1.00 94.94 84 ALA A CA 1
ATOM 687 C C . ALA A 1 84 ? 13.040 1.106 -9.154 1.00 94.94 84 ALA A C 1
ATOM 689 O O . ALA A 1 84 ? 12.308 1.063 -8.161 1.00 94.94 84 ALA A O 1
ATOM 690 N N . LEU A 1 85 ? 13.535 2.262 -9.613 1.00 94.88 85 LEU A N 1
ATOM 691 C CA . LEU A 1 85 ? 13.242 3.559 -8.990 1.00 94.88 85 LEU A CA 1
ATOM 692 C C . LEU A 1 85 ? 11.748 3.884 -9.038 1.00 94.88 85 LEU A C 1
ATOM 694 O O . LEU A 1 85 ? 11.172 4.351 -8.054 1.00 94.88 85 LEU A O 1
ATOM 698 N N . MET A 1 86 ? 11.098 3.598 -10.163 1.00 93.25 86 MET A N 1
ATOM 699 C CA . MET A 1 86 ? 9.663 3.788 -10.305 1.00 93.25 86 MET A CA 1
ATOM 700 C C . MET A 1 86 ? 8.867 2.899 -9.340 1.00 93.25 86 MET A C 1
ATOM 702 O O . MET A 1 86 ? 7.922 3.394 -8.733 1.00 93.25 86 MET A O 1
ATOM 706 N N . ILE A 1 87 ? 9.234 1.626 -9.156 1.00 94.44 87 ILE A N 1
ATOM 707 C CA . ILE A 1 87 ? 8.576 0.729 -8.191 1.00 94.44 87 ILE A CA 1
ATOM 708 C C . ILE A 1 87 ? 8.760 1.228 -6.755 1.00 94.44 87 ILE A C 1
ATOM 710 O O . ILE A 1 87 ? 7.802 1.205 -5.980 1.00 94.44 87 ILE A O 1
ATOM 714 N N . ALA A 1 88 ? 9.941 1.745 -6.408 1.00 94.94 88 ALA A N 1
ATOM 715 C CA . ALA A 1 88 ? 10.176 2.359 -5.102 1.00 94.94 88 ALA A CA 1
ATOM 716 C C . ALA A 1 88 ? 9.269 3.587 -4.875 1.00 94.94 88 ALA A C 1
ATOM 718 O O . ALA A 1 88 ? 8.627 3.720 -3.828 1.00 94.94 88 ALA A O 1
ATOM 719 N N . VAL A 1 89 ? 9.142 4.461 -5.880 1.00 92.19 89 VAL A N 1
ATOM 720 C CA . VAL A 1 89 ? 8.227 5.614 -5.831 1.00 92.19 89 VAL A CA 1
ATOM 721 C C . VAL A 1 89 ? 6.765 5.160 -5.772 1.00 92.19 89 VAL A C 1
ATOM 723 O O . VAL A 1 89 ? 5.989 5.671 -4.970 1.00 92.19 89 VAL A O 1
ATOM 726 N N . TRP A 1 90 ? 6.374 4.167 -6.567 1.00 93.62 90 TRP A N 1
ATOM 727 C CA . TRP A 1 90 ? 5.019 3.622 -6.557 1.00 93.62 90 TRP A CA 1
ATOM 728 C C . TRP A 1 90 ? 4.653 3.046 -5.185 1.00 93.62 90 TRP A C 1
ATOM 730 O O . TRP A 1 90 ? 3.582 3.357 -4.668 1.00 93.62 90 TRP A O 1
ATOM 740 N N . ALA A 1 91 ? 5.551 2.275 -4.563 1.00 92.88 91 ALA A N 1
ATOM 741 C CA . ALA A 1 91 ? 5.317 1.667 -3.258 1.00 92.88 91 ALA A CA 1
ATOM 742 C C . ALA A 1 91 ? 5.094 2.728 -2.170 1.00 92.88 91 ALA A C 1
ATOM 744 O O . ALA A 1 91 ? 4.154 2.619 -1.381 1.00 92.88 91 ALA A O 1
ATOM 745 N N . THR A 1 92 ? 5.909 3.788 -2.155 1.00 92.62 92 THR A N 1
ATOM 746 C CA . THR A 1 92 ? 5.751 4.885 -1.184 1.00 92.62 92 THR A CA 1
ATOM 747 C C . THR A 1 92 ? 4.438 5.639 -1.391 1.00 92.62 92 THR A C 1
ATOM 749 O O . THR A 1 92 ? 3.690 5.845 -0.434 1.00 92.62 92 THR A O 1
ATOM 752 N N . VAL A 1 93 ? 4.095 5.982 -2.636 1.00 89.75 93 VAL A N 1
ATOM 753 C CA . VAL A 1 93 ? 2.835 6.668 -2.961 1.00 89.75 93 VAL A CA 1
ATOM 754 C C . VAL A 1 93 ? 1.621 5.805 -2.613 1.00 89.75 93 VAL A C 1
ATOM 756 O O . VAL A 1 93 ? 0.664 6.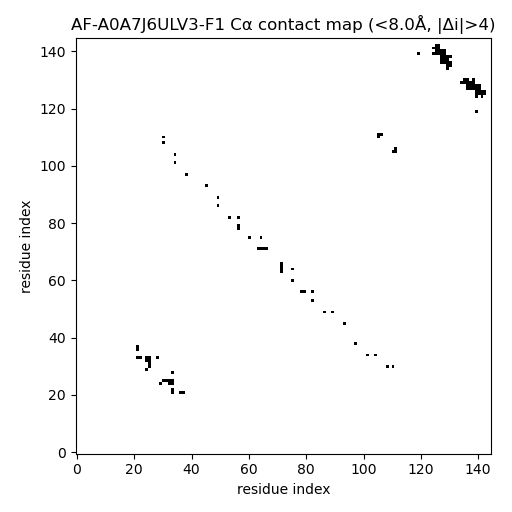314 -2.028 1.00 89.75 93 VAL A O 1
ATOM 759 N N . PHE A 1 94 ? 1.653 4.511 -2.937 1.00 89.62 94 PHE A N 1
ATOM 760 C CA . PHE A 1 94 ? 0.571 3.579 -2.629 1.00 89.62 94 PHE A CA 1
ATOM 761 C C . PHE A 1 94 ? 0.342 3.463 -1.120 1.00 89.62 94 PHE A C 1
ATOM 763 O O . PHE A 1 94 ? -0.793 3.602 -0.664 1.00 89.62 94 PHE A O 1
ATOM 770 N N . LEU A 1 95 ? 1.405 3.267 -0.332 1.00 90.81 95 LEU A N 1
ATOM 771 C CA . LEU A 1 95 ? 1.293 3.150 1.123 1.00 90.81 95 LEU A CA 1
ATOM 772 C C . LEU A 1 95 ? 0.739 4.431 1.756 1.00 90.81 95 LEU A C 1
ATOM 774 O O . LEU A 1 95 ? -0.150 4.364 2.605 1.00 90.81 95 LEU A O 1
ATOM 778 N N . GLU A 1 96 ? 1.205 5.602 1.323 1.00 91.44 96 GLU A N 1
ATOM 779 C CA . GLU A 1 96 ? 0.694 6.884 1.817 1.00 91.44 96 GLU A CA 1
ATOM 780 C C . GLU A 1 96 ? -0.770 7.124 1.418 1.00 91.44 96 GLU A C 1
ATOM 782 O O . GLU A 1 96 ? -1.582 7.589 2.226 1.00 91.44 96 GLU A O 1
ATOM 787 N N . ALA A 1 97 ? -1.152 6.762 0.192 1.00 87.75 97 ALA A N 1
ATOM 788 C CA . ALA A 1 97 ? -2.541 6.821 -0.251 1.00 87.75 97 ALA A CA 1
ATOM 789 C C . ALA A 1 97 ? -3.434 5.860 0.551 1.00 87.75 97 ALA A C 1
ATOM 791 O O . ALA A 1 97 ? -4.542 6.235 0.952 1.00 87.75 97 ALA A O 1
ATOM 792 N N . TRP A 1 98 ? -2.943 4.653 0.837 1.00 91.44 98 TRP A N 1
ATOM 793 C CA . TRP A 1 98 ? -3.657 3.663 1.632 1.00 91.44 98 TRP A CA 1
ATOM 794 C C . TRP A 1 98 ? -3.871 4.127 3.074 1.00 91.44 98 TRP A C 1
ATOM 796 O O . TRP A 1 98 ? -5.000 4.064 3.549 1.00 91.44 98 TRP A O 1
ATOM 806 N N . LYS A 1 99 ? -2.863 4.696 3.749 1.00 89.12 99 LYS A N 1
ATOM 807 C CA . LYS A 1 99 ? -3.016 5.248 5.113 1.00 89.12 99 LYS A CA 1
ATOM 808 C C . LYS A 1 99 ? -4.149 6.279 5.200 1.00 89.12 99 LYS A C 1
ATOM 810 O O . LYS A 1 99 ? -4.950 6.272 6.141 1.00 89.12 99 LYS A O 1
ATOM 815 N N . ARG A 1 100 ? -4.260 7.145 4.184 1.00 88.50 100 ARG A N 1
ATOM 816 C CA . ARG A 1 100 ? -5.342 8.141 4.078 1.00 88.50 100 ARG A CA 1
ATOM 817 C C . ARG A 1 100 ? -6.700 7.469 3.873 1.00 88.50 100 ARG A C 1
ATOM 819 O O . ARG A 1 100 ? -7.673 7.840 4.526 1.00 88.50 100 ARG A O 1
ATOM 826 N N . ARG A 1 101 ? -6.767 6.464 2.993 1.00 87.19 101 ARG A N 1
ATOM 827 C CA . ARG A 1 101 ? -7.985 5.682 2.722 1.00 87.19 101 ARG A CA 1
ATOM 828 C C . ARG A 1 101 ? -8.446 4.903 3.957 1.00 87.19 101 ARG A C 1
ATOM 830 O O . ARG A 1 101 ? -9.629 4.925 4.277 1.00 87.19 101 ARG A O 1
ATOM 837 N N . GLN A 1 102 ? -7.517 4.268 4.663 1.00 89.81 102 GLN A N 1
ATOM 838 C CA . GLN A 1 102 ? -7.769 3.514 5.884 1.00 89.81 102 GLN A CA 1
ATOM 839 C C . GLN A 1 102 ? -8.343 4.423 6.969 1.00 89.81 102 GLN A C 1
ATOM 841 O O . GLN A 1 102 ? -9.380 4.097 7.530 1.00 89.81 102 GLN A O 1
ATOM 846 N N . THR A 1 103 ? -7.752 5.604 7.188 1.00 88.31 103 THR A N 1
ATOM 847 C CA . THR A 1 103 ? -8.276 6.584 8.159 1.00 88.31 103 THR A CA 1
ATOM 848 C C . THR A 1 103 ? -9.725 6.965 7.859 1.00 88.31 103 THR A C 1
ATOM 850 O O . THR A 1 103 ? -10.542 7.063 8.772 1.00 88.31 103 THR A O 1
ATOM 853 N N . TRP A 1 104 ? -10.063 7.136 6.578 1.00 87.50 104 TRP A N 1
ATOM 854 C CA . TRP A 1 104 ? -11.435 7.421 6.166 1.00 87.50 104 TRP A CA 1
ATOM 855 C C . TRP A 1 104 ? -12.399 6.268 6.486 1.00 87.50 104 TRP A C 1
ATOM 857 O O . TRP A 1 104 ? -13.476 6.518 7.023 1.00 87.50 104 TRP A O 1
ATOM 867 N N . PHE A 1 105 ? -12.012 5.015 6.219 1.00 87.38 105 PHE A N 1
ATOM 868 C CA . PHE A 1 105 ? -12.823 3.841 6.572 1.00 87.38 105 PHE A CA 1
ATOM 869 C C . PHE A 1 105 ? -12.981 3.684 8.086 1.00 87.38 105 PHE A C 1
ATOM 871 O O . PHE A 1 105 ? -14.099 3.530 8.565 1.00 87.38 105 PHE A O 1
ATOM 878 N N . THR A 1 106 ? -11.892 3.803 8.848 1.00 87.25 106 THR A N 1
ATOM 879 C CA . THR A 1 106 ? -11.909 3.722 10.315 1.00 87.25 106 THR A CA 1
ATOM 880 C C . THR A 1 106 ? -12.809 4.800 10.927 1.00 87.25 106 THR A C 1
ATOM 882 O O . THR A 1 106 ? -13.505 4.528 11.901 1.00 87.25 106 THR A O 1
ATOM 885 N N . PHE A 1 107 ? -12.842 6.012 10.357 1.00 86.94 107 PHE A N 1
ATOM 886 C CA . PHE A 1 107 ? -13.757 7.066 10.804 1.00 86.94 107 PHE A CA 1
ATOM 887 C C . PHE A 1 107 ? -15.215 6.771 10.430 1.00 86.94 107 PHE A C 1
ATOM 889 O O . PHE A 1 107 ? -16.088 6.857 11.286 1.00 86.94 107 PHE A O 1
ATOM 896 N N . ARG A 1 108 ? -15.485 6.383 9.175 1.00 87.19 108 ARG A N 1
ATOM 897 C CA . ARG A 1 108 ? -16.842 6.058 8.697 1.00 87.19 108 ARG A CA 1
ATOM 898 C C . ARG A 1 108 ? -17.465 4.879 9.446 1.00 87.19 108 ARG A C 1
ATOM 900 O O . ARG A 1 108 ? -18.680 4.840 9.597 1.00 87.19 108 ARG A O 1
ATOM 907 N N . TRP A 1 109 ? -16.653 3.907 9.849 1.00 88.31 109 TRP A N 1
ATOM 908 C CA . TRP A 1 109 ? -17.106 2.695 10.533 1.00 88.31 109 TRP A CA 1
ATOM 909 C C . TRP A 1 109 ? -17.060 2.809 12.061 1.00 88.31 109 TRP A C 1
ATOM 911 O O . TRP A 1 109 ? -17.702 2.031 12.739 1.00 88.31 109 TRP A O 1
ATOM 921 N N . GLY A 1 110 ? -16.390 3.819 12.624 1.00 85.75 110 GLY A N 1
ATOM 922 C CA . GLY A 1 110 ? -16.392 4.048 14.075 1.00 85.75 110 GLY A CA 1
ATOM 923 C C . GLY A 1 110 ? -15.361 3.232 14.866 1.00 85.75 110 GLY A C 1
ATOM 924 O O . GLY A 1 110 ? -15.287 3.378 16.084 1.00 85.75 110 GLY A O 1
ATOM 925 N N . GLN A 1 111 ? -14.478 2.477 14.200 1.00 81.38 111 GLN A N 1
ATOM 926 C CA . GLN A 1 111 ? -13.428 1.651 14.828 1.00 81.38 111 GLN A CA 1
ATOM 927 C C . GLN A 1 111 ? -12.549 2.367 15.862 1.00 81.38 111 GLN A C 1
ATOM 929 O O . GLN A 1 111 ? -11.996 1.723 16.749 1.00 81.38 111 GLN A O 1
ATOM 934 N N . ARG A 1 112 ? -12.368 3.690 15.754 1.00 74.25 112 ARG A N 1
ATOM 935 C CA . ARG A 1 112 ? -11.545 4.450 16.711 1.00 74.25 112 ARG A CA 1
ATOM 936 C C . ARG A 1 112 ? -12.105 4.429 18.130 1.00 74.25 112 ARG A C 1
ATOM 938 O O . ARG A 1 112 ? -11.319 4.481 19.067 1.00 74.25 112 ARG A O 1
ATOM 945 N N . VAL A 1 113 ? -13.427 4.396 18.272 1.00 72.44 113 VAL A N 1
ATOM 946 C CA . VAL A 1 113 ? -14.088 4.402 19.583 1.00 72.44 113 VAL A CA 1
ATOM 947 C C . VAL A 1 113 ? -14.034 3.005 20.199 1.00 72.44 113 VAL A C 1
ATOM 949 O O . VAL A 1 113 ? -13.718 2.865 21.375 1.00 72.44 113 VAL A O 1
ATOM 952 N N . GLU A 1 114 ? -14.246 1.975 19.381 1.00 67.38 114 GLU A N 1
ATOM 953 C CA . GLU A 1 114 ? -14.198 0.573 19.810 1.00 67.38 114 GLU A CA 1
ATOM 954 C C . GLU A 1 114 ? -12.792 0.124 20.227 1.00 67.38 114 GLU A C 1
ATOM 956 O O . GLU A 1 114 ? -12.648 -0.588 21.213 1.00 67.38 114 GLU A O 1
ATOM 961 N N . ALA A 1 115 ? -11.738 0.593 19.548 1.00 66.12 115 ALA A N 1
ATOM 962 C CA . ALA A 1 115 ? -10.356 0.245 19.895 1.00 66.12 115 ALA A CA 1
ATOM 963 C C . ALA A 1 115 ? -9.953 0.672 21.323 1.00 66.12 115 ALA A C 1
ATOM 965 O O . ALA A 1 115 ? -9.078 0.059 21.924 1.00 66.12 115 ALA A O 1
ATOM 966 N N . VAL A 1 116 ? -10.585 1.717 21.870 1.00 69.56 116 VAL A N 1
ATOM 967 C CA . VAL A 1 116 ? -10.376 2.164 23.260 1.00 69.56 116 VAL A CA 1
ATOM 968 C C . VAL A 1 116 ? -11.117 1.261 24.254 1.00 69.56 116 VAL A C 1
ATOM 970 O O . VAL A 1 116 ? -10.702 1.148 25.400 1.00 69.56 116 VAL A O 1
ATOM 973 N N . ARG A 1 117 ? -12.192 0.597 23.814 1.00 69.44 117 ARG A N 1
ATOM 974 C CA . ARG A 1 117 ? -13.062 -0.259 24.634 1.00 69.44 117 ARG A CA 1
ATOM 975 C C . ARG A 1 117 ? -12.756 -1.752 24.513 1.00 69.44 117 ARG A C 1
ATOM 977 O O . ARG A 1 117 ? -13.541 -2.564 24.999 1.00 69.44 117 ARG A O 1
ATOM 984 N N . GLU A 1 118 ? -11.655 -2.140 23.868 1.00 79.19 118 GLU A N 1
ATOM 985 C CA . GLU A 1 118 ? -11.292 -3.555 23.773 1.00 79.19 118 GLU A CA 1
ATOM 986 C C . GLU A 1 118 ? -11.058 -4.126 25.187 1.00 79.19 118 GLU A C 1
ATOM 988 O O . GLU A 1 118 ? -10.200 -3.624 25.916 1.00 79.19 118 GLU A O 1
ATOM 993 N N . PRO A 1 119 ? -11.807 -5.164 25.607 1.00 82.38 119 PRO A N 1
ATOM 994 C CA . PRO A 1 119 ? -11.636 -5.735 26.931 1.00 82.38 119 PRO A CA 1
ATOM 995 C C . PRO A 1 119 ? -10.268 -6.402 27.046 1.00 82.38 119 PRO A C 1
ATOM 997 O O . PRO A 1 119 ? -9.721 -6.944 26.079 1.00 82.38 119 PRO A O 1
ATOM 1000 N N . ASN A 1 120 ? -9.739 -6.424 28.267 1.00 84.31 120 ASN A N 1
ATOM 1001 C CA . ASN A 1 120 ? -8.495 -7.120 28.553 1.00 84.31 120 ASN A CA 1
ATOM 1002 C C . ASN A 1 120 ? -8.576 -8.582 28.101 1.00 84.31 120 ASN A C 1
ATOM 1004 O O . ASN A 1 120 ? -9.553 -9.290 28.358 1.00 84.31 120 ASN A O 1
ATOM 1008 N N . ARG A 1 121 ? -7.515 -9.053 27.433 1.00 89.31 121 ARG A N 1
ATOM 1009 C CA . ARG A 1 121 ? -7.410 -10.460 27.026 1.00 89.31 121 ARG A CA 1
ATOM 1010 C C . ARG A 1 121 ? -7.609 -11.364 28.260 1.00 89.31 121 ARG A C 1
ATOM 1012 O O . ARG A 1 121 ? -7.029 -11.068 29.303 1.00 89.31 121 ARG A O 1
ATOM 1019 N N . PRO A 1 122 ? -8.314 -12.504 28.160 1.00 89.44 122 PRO A N 1
ATOM 1020 C CA . PRO A 1 122 ? -8.647 -13.327 29.332 1.00 89.44 122 PRO A CA 1
ATOM 1021 C C . PRO A 1 122 ? -7.442 -13.815 30.154 1.00 89.44 122 PRO A C 1
ATOM 1023 O O . PRO A 1 122 ? -7.538 -14.020 31.358 1.00 89.44 122 PRO A O 1
ATOM 1026 N N . HIS A 1 123 ? -6.285 -13.996 29.513 1.00 90.62 123 HIS A N 1
ATOM 1027 C CA . HIS A 1 123 ? -5.045 -14.420 30.174 1.0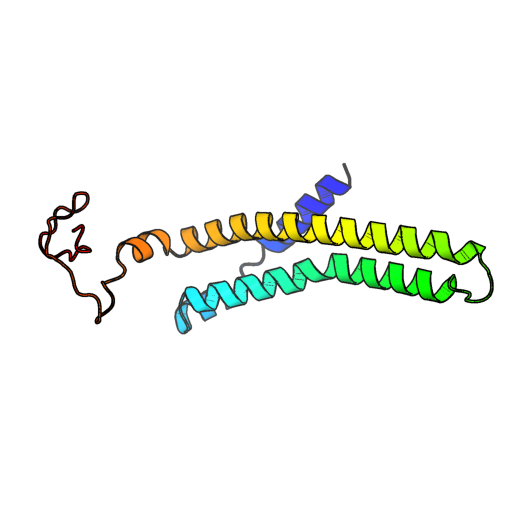0 90.62 123 HIS A CA 1
ATOM 1028 C C . HIS A 1 123 ? -4.244 -13.271 30.798 1.00 90.62 123 HIS A C 1
ATOM 1030 O O . HIS A 1 123 ? -3.158 -13.498 31.334 1.00 90.62 123 HIS A O 1
ATOM 1036 N N . PHE A 1 124 ? -4.719 -12.031 30.686 1.00 89.69 124 PHE A N 1
ATOM 1037 C CA . PHE A 1 124 ? -4.043 -10.889 31.271 1.00 89.69 124 PHE A CA 1
ATOM 1038 C C . PHE A 1 124 ? -4.218 -10.888 32.786 1.00 89.69 124 PHE A C 1
ATOM 1040 O O . PHE A 1 124 ? -5.330 -10.905 33.303 1.00 89.69 124 PHE A O 1
ATOM 1047 N N . LYS A 1 125 ? -3.088 -10.878 33.489 1.00 87.81 125 LYS A N 1
ATOM 1048 C CA . LYS A 1 125 ? -3.014 -10.746 34.941 1.00 87.81 125 LYS A CA 1
ATOM 1049 C C . LYS A 1 125 ? -2.206 -9.495 35.249 1.00 87.81 125 LYS A C 1
ATOM 1051 O O . LYS A 1 125 ? -1.199 -9.247 34.588 1.00 87.81 125 LYS A O 1
ATOM 1056 N N . GLY A 1 126 ? -2.630 -8.749 36.254 1.00 87.81 126 GLY A N 1
ATOM 1057 C CA . GLY A 1 126 ? -1.987 -7.509 36.663 1.00 87.81 126 GLY A CA 1
ATOM 1058 C C . GLY A 1 126 ? -2.567 -7.002 37.976 1.00 87.81 126 GLY A C 1
ATOM 1059 O O . GLY A 1 126 ? -3.285 -7.732 38.662 1.00 87.81 126 GLY A O 1
ATOM 1060 N N . MET A 1 127 ? -2.252 -5.761 38.327 1.00 86.50 127 MET A N 1
ATOM 1061 C CA . MET A 1 127 ? -2.751 -5.115 39.539 1.00 86.50 127 MET A CA 1
ATOM 1062 C C . MET A 1 127 ? -3.929 -4.205 39.211 1.00 86.50 127 MET A C 1
ATOM 1064 O O . MET A 1 127 ? -3.884 -3.472 38.226 1.00 86.50 127 MET A O 1
ATOM 1068 N N . LEU A 1 128 ? -4.962 -4.232 40.051 1.00 87.81 128 LEU A N 1
ATOM 1069 C CA . LEU A 1 128 ? -6.077 -3.295 39.949 1.00 87.81 128 LEU A CA 1
ATOM 1070 C C . LEU A 1 128 ? -5.591 -1.888 40.295 1.00 87.81 128 LEU A C 1
ATOM 1072 O O . LEU A 1 128 ? -4.954 -1.678 41.332 1.00 87.81 128 LEU A O 1
ATOM 1076 N N . ARG A 1 129 ? -5.874 -0.928 39.418 1.0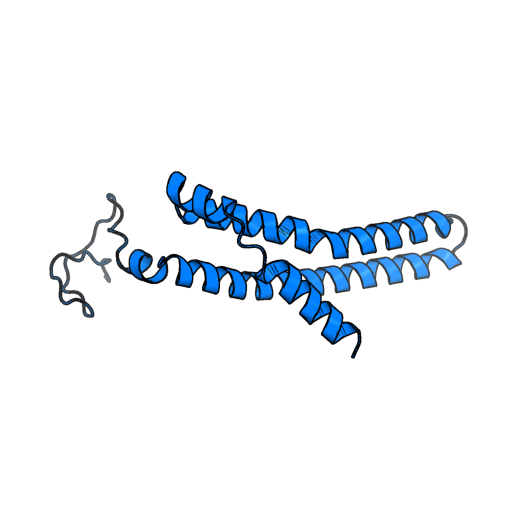0 85.75 129 ARG A N 1
ATOM 1077 C CA . ARG A 1 129 ? -5.542 0.480 39.626 1.00 85.75 129 ARG A CA 1
ATOM 1078 C C . ARG A 1 129 ? -6.592 1.350 38.952 1.00 85.75 129 ARG A C 1
ATOM 1080 O O . ARG A 1 129 ? -7.009 1.067 37.839 1.00 85.75 129 ARG A O 1
ATOM 1087 N N . ARG A 1 130 ? -6.950 2.457 39.605 1.00 86.38 130 ARG A N 1
ATOM 1088 C CA . ARG A 1 130 ? -7.883 3.433 39.044 1.00 86.38 130 ARG A CA 1
ATOM 1089 C C . ARG A 1 130 ? -7.346 4.054 37.757 1.00 86.38 130 ARG A C 1
ATOM 1091 O O . ARG A 1 130 ? -6.238 4.605 37.760 1.00 86.38 130 ARG A O 1
ATOM 1098 N N . SER A 1 131 ? -8.143 4.009 36.692 1.00 84.88 131 SER A N 1
ATOM 1099 C CA . SER A 1 131 ? -7.792 4.629 35.414 1.00 84.88 131 SER A CA 1
ATOM 1100 C C . SER A 1 131 ? -7.753 6.160 35.515 1.00 84.88 131 SER A C 1
ATOM 1102 O O . SER A 1 131 ? -8.648 6.761 36.113 1.00 84.88 131 SER A O 1
ATOM 1104 N N . PRO A 1 132 ? -6.740 6.832 34.932 1.00 86.25 132 PRO A N 1
ATOM 1105 C CA . PRO A 1 132 ? -6.628 8.290 34.953 1.00 86.25 132 PRO A CA 1
ATOM 1106 C C . PRO A 1 132 ? -7.553 8.997 33.949 1.00 86.25 132 PRO A C 1
ATOM 1108 O O . PRO A 1 132 ? -7.584 10.225 33.937 1.00 86.25 132 PRO A O 1
ATOM 1111 N N . ILE A 1 133 ? -8.250 8.250 33.086 1.00 84.19 133 ILE A N 1
ATOM 1112 C CA . ILE A 1 133 ? -9.083 8.799 32.004 1.00 84.19 133 ILE A CA 1
ATOM 1113 C C . ILE A 1 133 ? -10.563 8.638 32.355 1.00 84.19 133 ILE A C 1
ATOM 1115 O O . ILE A 1 133 ? -11.285 9.627 32.435 1.00 84.19 133 ILE A O 1
ATOM 1119 N N . ASP A 1 134 ? -10.983 7.401 32.630 1.00 84.31 134 ASP A N 1
ATOM 1120 C CA . ASP A 1 134 ? -12.391 7.056 32.866 1.00 84.31 134 ASP A CA 1
ATOM 1121 C C . ASP A 1 134 ? -12.723 6.870 34.356 1.00 84.31 134 ASP A C 1
ATOM 1123 O O . ASP A 1 134 ? -13.884 6.703 34.720 1.00 84.31 134 ASP A O 1
ATOM 1127 N N . TYR A 1 135 ? -11.712 6.918 35.235 1.00 85.69 135 TYR A N 1
ATOM 1128 C CA . TYR A 1 135 ? -11.845 6.801 36.693 1.00 85.69 135 TYR A CA 1
ATOM 1129 C C . TYR A 1 135 ? -12.525 5.520 37.201 1.00 85.69 135 TYR A C 1
ATOM 1131 O O . TYR A 1 135 ? -12.945 5.489 38.362 1.00 85.69 135 TYR A O 1
ATOM 1139 N N . HIS A 1 136 ? -12.572 4.482 36.366 1.00 84.88 136 HIS A N 1
ATOM 1140 C CA . HIS A 1 136 ? -12.960 3.121 36.716 1.00 84.88 136 HIS A CA 1
ATOM 1141 C C . HIS A 1 136 ? -11.900 2.451 37.606 1.00 84.88 136 HIS A C 1
ATOM 1143 O O . HIS A 1 136 ? -10.698 2.634 37.394 1.00 84.88 136 HIS A O 1
ATOM 1149 N N . ASP A 1 137 ? -12.350 1.708 38.621 1.00 83.75 137 ASP A N 1
ATOM 1150 C CA . ASP A 1 137 ? -11.492 1.055 39.628 1.00 83.75 137 ASP A CA 1
ATOM 1151 C C . ASP A 1 137 ? -11.199 -0.425 39.299 1.00 83.75 137 ASP A C 1
ATOM 1153 O O . ASP A 1 137 ? -10.395 -1.070 39.973 1.00 83.75 137 ASP A O 1
ATOM 1157 N N . ASP A 1 138 ? -11.841 -0.964 38.263 1.00 82.00 138 ASP A N 1
ATOM 1158 C CA . ASP A 1 138 ? -11.764 -2.357 37.816 1.00 82.00 138 ASP A CA 1
ATOM 1159 C C . ASP A 1 138 ? -10.693 -2.619 36.740 1.00 82.00 138 ASP A C 1
ATOM 1161 O O . ASP A 1 138 ? -10.471 -3.767 36.344 1.00 82.00 138 ASP A O 1
ATOM 1165 N N . ASP A 1 139 ? -9.965 -1.582 36.318 1.00 84.38 139 ASP A N 1
ATOM 1166 C CA . ASP A 1 139 ? -8.916 -1.704 35.311 1.00 84.38 139 ASP A CA 1
ATOM 1167 C C . ASP A 1 139 ? -7.652 -2.378 35.865 1.00 84.38 139 ASP A C 1
ATOM 1169 O O . ASP A 1 139 ? -7.067 -1.999 36.886 1.00 84.38 139 ASP A O 1
ATOM 1173 N N . ILE A 1 140 ? -7.207 -3.408 35.148 1.00 86.88 140 ILE A N 1
ATOM 1174 C CA . ILE A 1 140 ? -6.004 -4.176 35.461 1.00 86.88 140 ILE A CA 1
ATOM 1175 C C . ILE A 1 140 ? -4.822 -3.542 34.714 1.00 86.88 140 ILE A C 1
ATOM 1177 O O . ILE A 1 140 ? -4.884 -3.334 33.504 1.00 86.88 140 ILE A O 1
ATOM 1181 N N . TYR A 1 141 ? -3.721 -3.277 35.416 1.00 85.38 141 TYR A N 1
ATOM 1182 C CA . TYR A 1 141 ? -2.485 -2.713 34.867 1.00 85.38 141 TYR A CA 1
ATOM 1183 C C . TYR A 1 141 ? -1.294 -3.660 35.047 1.00 85.38 141 TYR A C 1
ATOM 1185 O O . TYR A 1 141 ? -1.277 -4.513 35.936 1.00 85.38 141 TYR A O 1
ATOM 1193 N N . PHE A 1 142 ? -0.272 -3.498 34.203 1.00 85.19 142 PHE A N 1
ATOM 1194 C CA . PHE A 1 142 ? 0.997 -4.216 34.339 1.00 85.19 142 PHE A CA 1
ATOM 1195 C C . PHE A 1 142 ? 1.688 -3.885 35.670 1.00 85.19 142 PHE A C 1
ATOM 1197 O O . PHE A 1 142 ? 1.623 -2.749 36.143 1.00 85.19 142 PHE A O 1
ATOM 1204 N N . ASP A 1 143 ? 2.371 -4.873 36.250 1.00 84.50 143 ASP A N 1
ATOM 1205 C CA . ASP A 1 143 ? 3.230 -4.648 37.412 1.00 84.50 143 ASP A CA 1
ATOM 1206 C C . ASP A 1 143 ? 4.492 -3.894 36.974 1.00 84.50 143 ASP A C 1
ATOM 1208 O O . ASP A 1 143 ? 5.165 -4.305 36.031 1.00 84.50 143 ASP A O 1
ATOM 1212 N N . SER A 1 144 ? 4.771 -2.755 37.611 1.00 76.62 144 SER A N 1
ATOM 1213 C CA . SER A 1 144 ? 5.853 -1.834 37.238 1.00 76.62 144 SER A CA 1
ATOM 1214 C C . SER A 1 144 ? 7.112 -1.997 38.098 1.00 76.62 144 SER A C 1
ATOM 1216 O O . SER A 1 144 ? 7.907 -1.060 38.170 1.00 76.62 144 SER A O 1
ATOM 1218 N N . ARG A 1 145 ? 7.234 -3.115 38.823 1.00 67.38 145 ARG A N 1
ATOM 1219 C CA . ARG A 1 145 ? 8.392 -3.443 39.668 1.00 67.38 145 ARG A CA 1
ATOM 1220 C C . ARG A 1 145 ? 9.641 -3.777 38.864 1.00 67.38 145 ARG A C 1
ATOM 1222 O O . ARG A 1 145 ? 9.509 -4.431 37.807 1.00 67.38 145 ARG A O 1
#

Foldseek 3Di:
DVVVVVVVVVVCVVPPDPPVVLVVCCVVVNDVVSLVVVLVVLVVVLVVVLVVLVVVLVVVCVVQDDPVDPVSVVVNVVSVVVSVVVVVVSVVVSVVVSVVVVVVSCVVRVVVVVVVVDDDDPPDAADFDQDPPPRDRRDGDHDPD

Organism: Perkinsus olseni (NCBI:txid32597)

Sequence (145 aa):
MRVLVSFILVRLFFIGKGNPSIEAIRDYYGEKVALYFAFLYTLCWWLLPPAGIGIICFLVQQVYWRPTDPASEPLRIVMDSLYALMIAVWATVFLEAWKRRQTWFTFRWGQRVEAVREPNRPHFKGMLRRSPIDYHDDDIYFDSR

Nearest PDB structures (foldseek):
  4dci-assembly1_B  TM=5.011E-01  e=4.572E+00  Parasynechococcus marenigrum WH 8102
  8qbr-assembly1_A  TM=3.603E-01  e=4.034E+00  Nostoc punctiforme

Radius of gyration: 24.64 Å; Cα contacts (8 Å, |Δi|>4): 62; chains: 1; bounding box: 51×35×69 Å

Secondary structure (DSSP, 8-state):
-HHHHHHHHHHHHHHS---HHHHHHHHHH-HHHHHHHHHHHHHHHHTHHHHHHHHHHHHHHHHH--TT-TTSHHHHHHHHHHHHHHHHHHHHHHHHHHHHHHHHHHHHHTHHHHTTSPPPPTT---EE---TTT--S--EE----

Mean predicted aligned error: 9.64 Å

Solvent-accessible surface area (backbone atoms only — not comparable to full-atom values): 8587 Å² total; per-residue (Å²): 114,72,67,59,51,50,57,49,47,56,49,49,66,69,68,65,66,79,59,66,62,53,57,53,41,22,76,73,67,33,62,75,55,23,50,50,55,54,48,50,55,51,47,62,61,66,46,48,63,62,51,53,52,49,50,50,54,50,52,51,46,68,72,60,63,46,99,86,46,82,82,37,56,63,58,52,56,52,51,54,50,52,50,53,52,48,50,55,52,48,52,54,54,50,52,55,52,46,54,56,51,49,53,52,50,38,61,77,70,45,50,72,63,51,67,76,65,62,74,80,60,90,85,68,76,57,44,72,42,65,40,94,83,82,63,44,64,83,43,67,37,77,78,87,126